Protein AF-A0A970L035-F1 (afdb_monomer)

pLDDT: mean 89.54, std 14.26, range [44.78, 98.62]

Mean predicted aligned error: 7.1 Å

Sequence (85 aa):
MAKYKNEETITFNLRDVREKEMHAILRSVYDALVEKGYNPINQIVGYILSEDPTYITNHNNARALIRKIDRDELLNALVRCYLNV

Secondary structure (DSSP, 8-state):
---PPP-------HHHHHHHHHHHHHHHHHHHHHHTT--HHHHHHHHHHH--GGGS--GGGHHHHHTTS-HHHHHHHHHHHHHT-

Nearest PDB structures (foldseek):
  6tif-assembly1_A  TM=8.962E-01  e=2.509E-07  Listeria monocytogenes EGD-e
  7y8z-assembly1_B  TM=9.083E-01  e=8.432E-07  Streptococcus suis
  7y8z-assembly1_A  TM=9.884E-01  e=4.891E-06  Streptococcus suis
  5us5-assembly1_B  TM=8.145E-01  e=3.838E-06  Enterococcus faecalis V583
  7y86-assembly1_A  TM=8.381E-01  e=7.943E-06  Streptococcus suis

Foldseek 3Di:
DDDDDDPPPDPDDPLVVVLVLLVVLLVQQQVQCVVVVHDSVVLVVCCLVPVDLVSTDPGPPSSVSNVVDDSVNSVVSVVCVVVVD

Radius of gyration: 17.7 Å; Cα contacts (8 Å, |Δi|>4): 57; chains: 1; bounding box: 48×46×35 Å

Structure (mmCIF, N/CA/C/O backbone):
data_AF-A0A970L035-F1
#
_entry.id   AF-A0A970L035-F1
#
loop_
_atom_site.group_PDB
_atom_site.id
_atom_site.type_symbol
_atom_site.label_atom_id
_atom_site.label_alt_id
_atom_site.label_comp_id
_atom_site.label_asym_id
_atom_site.label_entity_id
_atom_site.label_seq_id
_atom_site.pdbx_PDB_ins_code
_atom_site.Cartn_x
_atom_site.Cartn_y
_atom_site.Cartn_z
_atom_site.occupancy
_atom_site.B_iso_or_equiv
_atom_site.auth_seq_id
_atom_site.auth_comp_id
_atom_site.auth_asym_id
_atom_site.auth_atom_id
_atom_site.pdbx_PDB_model_num
ATOM 1 N N . MET A 1 1 ? -37.266 38.141 18.804 1.00 50.94 1 MET A N 1
ATOM 2 C CA . MET A 1 1 ? -37.228 36.772 18.245 1.00 50.94 1 MET A CA 1
ATOM 3 C C . MET A 1 1 ? -35.941 36.609 17.452 1.00 50.94 1 MET A C 1
ATOM 5 O O . MET A 1 1 ? -35.848 37.136 16.357 1.00 50.94 1 MET A O 1
ATOM 9 N N . ALA A 1 2 ? -34.955 35.919 18.017 1.00 44.78 2 ALA A N 1
ATOM 10 C CA . ALA A 1 2 ? -33.849 35.315 17.279 1.00 44.78 2 ALA A CA 1
ATOM 11 C C . ALA A 1 2 ? -33.431 34.087 18.095 1.00 44.78 2 ALA A C 1
ATOM 13 O O . ALA A 1 2 ? -32.804 34.212 19.143 1.00 44.78 2 ALA A O 1
ATOM 14 N N . LYS A 1 3 ? -33.914 32.907 17.693 1.00 45.22 3 LYS A N 1
ATOM 15 C CA . LYS A 1 3 ? -33.466 31.640 18.273 1.00 45.22 3 LYS A CA 1
ATOM 16 C C . LYS A 1 3 ? -32.072 31.373 17.708 1.00 45.22 3 LYS A C 1
ATOM 18 O O . LYS A 1 3 ? -31.957 31.112 16.513 1.00 45.22 3 LYS A O 1
ATOM 23 N N . TYR A 1 4 ? -31.040 31.462 18.544 1.00 48.84 4 TYR A N 1
ATOM 24 C CA . TYR A 1 4 ? -29.728 30.912 18.216 1.00 48.84 4 TYR A CA 1
ATOM 25 C C . TYR A 1 4 ? -29.902 29.406 18.015 1.00 48.84 4 TYR A C 1
ATOM 27 O O . TYR A 1 4 ? -30.387 28.697 18.896 1.00 48.84 4 TYR A O 1
ATOM 35 N N . LYS A 1 5 ? -29.623 28.953 16.793 1.00 53.41 5 LYS A N 1
ATOM 36 C CA . LYS A 1 5 ? -29.663 27.549 16.398 1.00 53.41 5 LYS A CA 1
ATOM 37 C C . LYS A 1 5 ? -28.510 2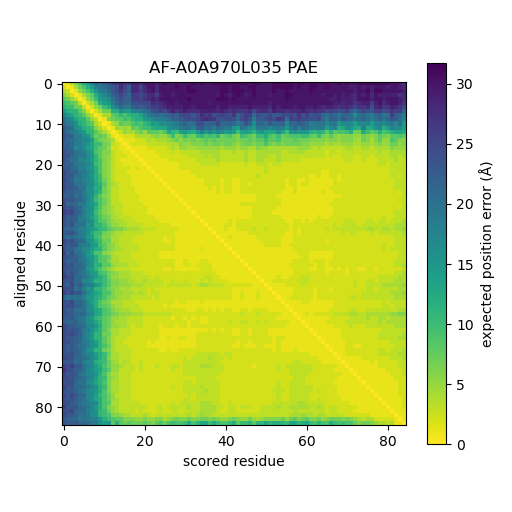6.866 17.128 1.00 53.41 5 LYS A C 1
ATOM 39 O O . LYS A 1 5 ? -27.369 27.258 16.922 1.00 53.41 5 LYS A O 1
ATOM 44 N N . ASN A 1 6 ? -28.837 25.929 18.017 1.00 57.78 6 ASN A N 1
ATOM 45 C CA . ASN A 1 6 ? -27.867 25.142 18.770 1.00 57.78 6 ASN A CA 1
ATOM 46 C C . ASN A 1 6 ? -26.789 24.611 17.818 1.00 57.78 6 ASN A C 1
ATOM 48 O O . ASN A 1 6 ? -27.102 23.929 16.841 1.00 57.78 6 ASN A O 1
ATOM 52 N N . GLU A 1 7 ? -25.538 24.955 18.101 1.00 58.38 7 GLU A N 1
ATOM 53 C CA . GLU A 1 7 ? -24.364 24.319 17.519 1.00 58.38 7 GLU A CA 1
ATOM 54 C C . GLU A 1 7 ? -24.313 22.899 18.088 1.00 58.38 7 GLU A C 1
ATOM 56 O O . GLU A 1 7 ? -23.761 22.644 19.154 1.00 58.38 7 GLU A O 1
ATOM 61 N N . GLU A 1 8 ? -25.017 21.978 17.433 1.00 60.25 8 GLU A N 1
ATOM 62 C CA . GLU A 1 8 ? -24.965 20.561 17.766 1.00 60.25 8 GLU A CA 1
ATOM 63 C C . GLU A 1 8 ? -23.536 20.069 17.519 1.00 60.25 8 GLU A C 1
ATOM 65 O O . GLU A 1 8 ? -23.034 20.111 16.394 1.00 60.25 8 GLU A O 1
ATOM 70 N N . THR A 1 9 ? -22.861 19.633 18.585 1.00 61.66 9 THR A N 1
ATOM 71 C CA . THR A 1 9 ? -21.536 19.018 18.514 1.00 61.66 9 THR A CA 1
ATOM 72 C C . THR A 1 9 ? -21.600 17.814 17.580 1.00 61.66 9 THR A C 1
ATOM 74 O O . THR A 1 9 ? -22.141 16.766 17.933 1.00 61.66 9 THR A O 1
ATOM 77 N N . ILE A 1 10 ? -21.054 17.962 16.374 1.00 69.06 10 ILE A N 1
ATOM 78 C CA . ILE A 1 10 ? -20.944 16.871 15.408 1.00 69.06 10 ILE A CA 1
ATOM 79 C C . ILE A 1 10 ? -20.012 15.825 16.024 1.00 69.06 10 ILE A C 1
ATOM 81 O O . ILE A 1 10 ? -18.874 16.135 16.385 1.00 69.06 10 ILE A O 1
ATOM 85 N N . THR A 1 11 ? -20.475 14.586 16.167 1.00 62.25 11 THR A N 1
ATOM 86 C CA . THR A 1 11 ? -19.633 13.481 16.629 1.00 62.25 11 THR A CA 1
ATOM 87 C C . THR A 1 11 ? -18.597 13.161 15.553 1.00 62.25 11 THR A C 1
ATOM 89 O O . THR A 1 11 ? -18.858 12.458 14.580 1.00 62.25 11 THR A O 1
ATOM 92 N N . PHE A 1 12 ? -17.399 13.726 15.700 1.00 67.44 12 PHE A N 1
ATOM 93 C CA . PHE A 1 12 ? -16.286 13.469 14.795 1.00 67.44 12 PHE A CA 1
ATOM 94 C C . PHE A 1 12 ? -15.704 12.083 15.082 1.00 67.44 12 PHE A C 1
ATOM 96 O O . PHE A 1 12 ? -14.953 11.890 16.041 1.00 67.44 12 PHE A O 1
ATOM 103 N N . ASN A 1 13 ? -16.063 11.099 14.260 1.00 79.81 13 ASN A N 1
ATOM 104 C CA . ASN A 1 13 ? -15.457 9.779 14.341 1.00 79.81 13 ASN A CA 1
ATOM 105 C C . ASN A 1 13 ? -14.067 9.809 13.686 1.00 79.81 13 ASN A C 1
ATOM 107 O O . ASN A 1 13 ? -13.923 9.716 12.468 1.00 79.81 13 ASN A O 1
ATOM 111 N N . LEU A 1 14 ? -13.032 9.939 14.519 1.00 80.38 14 LEU A N 1
ATOM 112 C CA . LEU A 1 14 ? -11.625 9.943 14.101 1.00 80.38 14 LEU A CA 1
ATOM 113 C C . LEU A 1 14 ? -11.225 8.690 13.302 1.00 80.38 14 LEU A C 1
ATOM 115 O O . LEU A 1 14 ? -10.306 8.763 12.486 1.00 80.38 14 LEU A O 1
ATOM 119 N N . ARG A 1 15 ? -11.888 7.546 13.525 1.00 79.75 15 ARG A N 1
ATOM 120 C CA . ARG A 1 15 ? -11.583 6.298 12.808 1.00 79.75 15 ARG A CA 1
ATOM 121 C C . ARG A 1 15 ? -12.028 6.375 11.355 1.00 79.75 15 ARG A C 1
ATOM 123 O O . ARG A 1 15 ? -11.205 6.148 10.477 1.00 79.75 15 ARG A O 1
ATOM 130 N N . ASP A 1 16 ? -13.264 6.803 11.112 1.00 83.56 16 ASP A N 1
ATOM 131 C CA . ASP A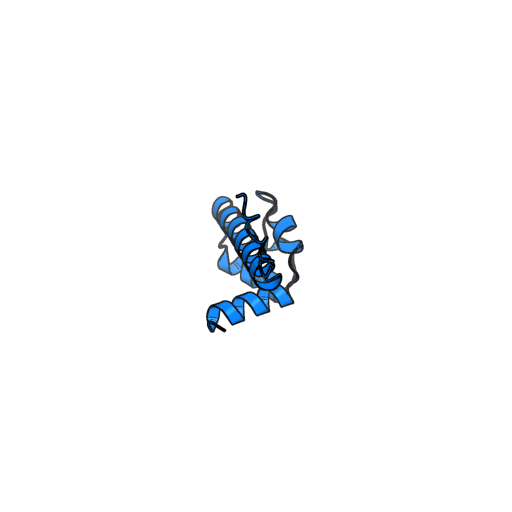 1 16 ? -13.824 6.911 9.758 1.00 83.56 16 ASP A CA 1
ATOM 132 C C . ASP A 1 16 ? -13.016 7.882 8.886 1.00 83.56 16 ASP A C 1
ATOM 134 O O . ASP A 1 16 ? -12.878 7.700 7.678 1.00 83.56 16 ASP A O 1
ATOM 138 N N . VAL A 1 17 ? -12.471 8.936 9.497 1.00 87.56 17 VAL A N 1
ATOM 139 C CA . VAL A 1 17 ? -11.624 9.918 8.809 1.00 87.56 17 VAL A CA 1
ATOM 140 C C . VAL A 1 17 ? -10.287 9.297 8.410 1.00 87.56 17 VAL A C 1
ATOM 142 O O . VAL A 1 17 ? -9.890 9.431 7.253 1.00 87.56 17 VAL A O 1
ATOM 145 N N . ARG A 1 18 ? -9.633 8.568 9.325 1.00 89.31 18 ARG A N 1
ATOM 146 C CA . ARG A 1 18 ? -8.390 7.836 9.028 1.00 89.31 18 ARG A CA 1
ATOM 147 C C . ARG A 1 18 ? -8.585 6.768 7.958 1.00 89.31 18 ARG A C 1
ATOM 149 O O . ARG A 1 18 ? -7.769 6.666 7.050 1.00 89.31 18 ARG A O 1
ATOM 156 N N . GLU A 1 19 ? -9.675 6.008 8.010 1.00 89.44 19 GLU A N 1
ATOM 157 C CA . GLU A 1 19 ? -9.965 4.984 6.999 1.00 89.44 19 GLU A CA 1
ATOM 158 C C . GLU A 1 19 ? -10.187 5.593 5.609 1.00 89.44 19 GLU A C 1
ATOM 160 O O . GLU A 1 19 ? -9.656 5.091 4.616 1.00 89.44 19 GLU A O 1
ATOM 165 N N . LYS A 1 20 ? -10.895 6.727 5.529 1.00 91.50 20 LYS A N 1
ATOM 166 C CA . LYS A 1 20 ? -11.048 7.481 4.274 1.00 91.50 20 LYS A CA 1
ATOM 167 C C . LYS A 1 20 ? -9.715 8.006 3.748 1.00 91.50 20 LYS A C 1
ATOM 169 O O . LYS A 1 20 ? -9.481 7.955 2.541 1.00 91.50 20 LYS A O 1
ATOM 174 N N . GLU A 1 21 ? -8.849 8.498 4.630 1.00 93.75 21 GLU A N 1
ATOM 175 C CA . GLU A 1 21 ? -7.509 8.956 4.260 1.00 93.75 21 GLU A CA 1
ATOM 176 C C . GLU A 1 21 ? -6.654 7.803 3.718 1.00 93.75 21 GLU A C 1
ATOM 178 O O . GLU A 1 21 ? -6.081 7.925 2.632 1.00 93.75 21 GLU A O 1
ATOM 183 N N . MET A 1 22 ? -6.631 6.654 4.403 1.00 94.62 22 MET A N 1
ATOM 184 C CA . MET A 1 22 ? -5.934 5.455 3.928 1.00 94.62 22 MET A CA 1
ATOM 185 C C . MET A 1 22 ? -6.450 4.996 2.565 1.00 94.62 22 MET A C 1
ATOM 187 O O . MET A 1 22 ? -5.652 4.705 1.674 1.00 94.62 22 MET A O 1
ATOM 191 N N . HIS A 1 23 ? -7.771 4.975 2.372 1.00 94.94 23 HIS A N 1
ATOM 192 C CA . HIS A 1 23 ? -8.375 4.628 1.088 1.00 94.94 23 HIS A CA 1
ATOM 193 C C . HIS A 1 23 ? -7.934 5.593 -0.024 1.00 94.94 23 HIS A C 1
ATOM 195 O O . HIS A 1 23 ? -7.578 5.160 -1.122 1.00 94.94 23 HIS A O 1
ATOM 201 N N . ALA A 1 24 ? -7.914 6.901 0.250 1.00 96.69 24 ALA A N 1
ATOM 202 C CA . ALA A 1 24 ? -7.460 7.904 -0.710 1.00 96.69 24 ALA A CA 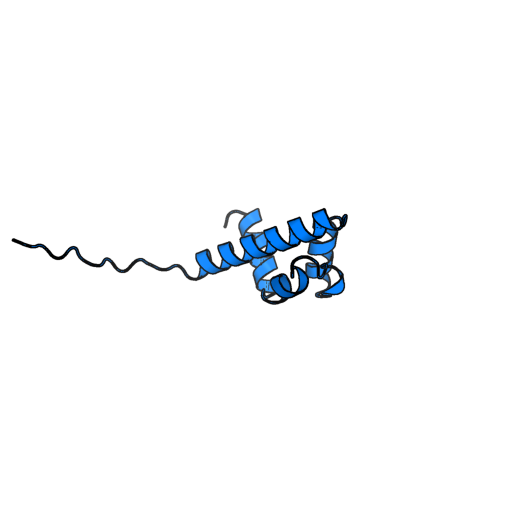1
ATOM 203 C C . ALA A 1 24 ? -5.975 7.728 -1.072 1.00 96.69 24 ALA A C 1
ATOM 205 O O . ALA A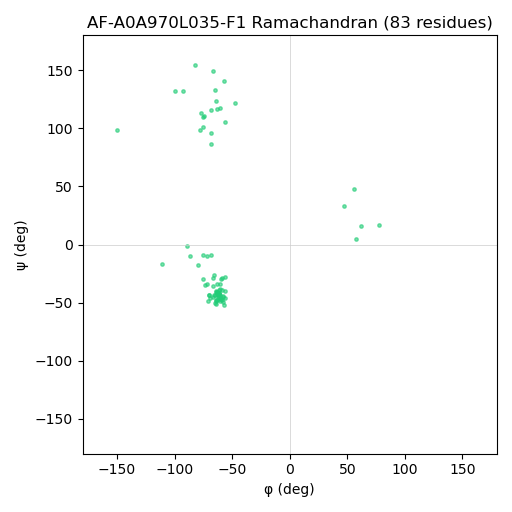 1 24 ? -5.615 7.782 -2.248 1.00 96.69 24 ALA A O 1
ATOM 206 N N . ILE A 1 25 ? -5.115 7.462 -0.087 1.00 96.88 25 ILE A N 1
ATOM 207 C CA . ILE A 1 25 ? -3.690 7.197 -0.319 1.00 96.88 25 ILE A CA 1
ATOM 208 C C . ILE A 1 25 ? -3.496 5.921 -1.141 1.00 96.88 25 ILE A C 1
ATOM 210 O O . ILE A 1 25 ? -2.764 5.950 -2.132 1.00 96.88 25 ILE A O 1
ATOM 214 N N . LEU A 1 26 ? -4.158 4.820 -0.771 1.00 96.50 26 LEU A N 1
ATOM 215 C CA . LEU A 1 26 ? -4.103 3.564 -1.522 1.00 96.50 26 LEU A CA 1
ATOM 216 C C . LEU A 1 26 ? -4.534 3.762 -2.974 1.00 96.50 26 LEU A C 1
ATOM 218 O O . LEU A 1 26 ? -3.905 3.210 -3.877 1.00 96.50 26 LEU A O 1
ATOM 222 N N . ARG A 1 27 ? -5.564 4.583 -3.212 1.00 97.69 27 ARG A N 1
ATOM 223 C CA . ARG A 1 27 ? -6.016 4.900 -4.565 1.00 97.69 27 ARG A CA 1
ATOM 224 C C . ARG A 1 27 ? -4.951 5.648 -5.364 1.00 97.69 27 ARG A C 1
ATOM 226 O O . ARG A 1 27 ? -4.626 5.227 -6.469 1.00 97.69 27 ARG A O 1
ATOM 233 N N . SER A 1 28 ? -4.354 6.687 -4.786 1.00 98.12 28 SER A N 1
ATOM 234 C CA . SER A 1 28 ? -3.267 7.433 -5.430 1.00 98.12 28 SER A CA 1
ATOM 235 C C . SER A 1 28 ? -2.052 6.551 -5.735 1.00 98.12 28 SER A C 1
ATOM 237 O O . SER A 1 28 ? -1.423 6.695 -6.782 1.00 98.12 28 SER A O 1
ATOM 239 N N . VAL A 1 29 ? -1.720 5.615 -4.840 1.00 98.31 29 VAL A N 1
ATOM 240 C CA . VAL A 1 29 ? -0.633 4.647 -5.049 1.00 98.31 29 VAL A CA 1
ATOM 241 C C . VAL A 1 29 ? -0.966 3.688 -6.186 1.00 98.31 29 VAL A C 1
ATOM 243 O O . VAL A 1 29 ? -0.117 3.443 -7.043 1.00 98.31 29 VAL A O 1
ATOM 246 N N . TYR A 1 30 ? -2.194 3.169 -6.212 1.00 98.44 30 TYR A N 1
ATOM 247 C CA . TYR A 1 30 ? -2.676 2.298 -7.276 1.00 98.44 30 TYR A CA 1
ATOM 248 C C . TYR A 1 30 ? -2.557 2.985 -8.640 1.00 98.44 30 TYR A C 1
ATOM 250 O O . TYR A 1 30 ? -1.933 2.438 -9.549 1.00 98.44 30 TYR A O 1
ATOM 258 N N . ASP A 1 31 ? -3.087 4.203 -8.764 1.00 98.50 31 ASP A N 1
ATOM 259 C CA . ASP A 1 31 ? -3.086 4.951 -10.022 1.00 98.50 31 ASP A CA 1
ATOM 260 C C . ASP A 1 31 ? -1.642 5.260 -10.476 1.00 98.50 31 ASP A C 1
ATOM 262 O O . ASP A 1 31 ? -1.287 5.031 -11.633 1.00 98.50 31 ASP A O 1
ATOM 266 N N . ALA A 1 32 ? -0.750 5.638 -9.551 1.00 98.62 32 ALA A N 1
ATOM 267 C CA . ALA A 1 32 ? 0.665 5.859 -9.859 1.00 98.62 32 ALA A CA 1
ATOM 268 C C . ALA A 1 32 ? 1.399 4.590 -10.342 1.00 98.62 32 ALA A C 1
ATOM 270 O O . ALA A 1 32 ? 2.311 4.679 -11.171 1.00 98.62 32 ALA A O 1
ATOM 271 N N . LEU A 1 33 ? 1.033 3.413 -9.822 1.00 98.62 33 LEU A N 1
ATOM 272 C CA . LEU A 1 33 ? 1.575 2.125 -10.263 1.00 98.62 33 LEU A CA 1
ATOM 273 C C . LEU A 1 33 ? 1.085 1.769 -11.671 1.00 98.62 33 LEU A C 1
ATOM 275 O O . LEU A 1 33 ? 1.907 1.374 -12.501 1.00 98.62 33 LEU A O 1
ATOM 279 N N . VAL A 1 34 ? -0.207 1.977 -11.958 1.00 98.50 34 VAL A N 1
ATOM 280 C CA . VAL A 1 34 ? -0.793 1.776 -13.296 1.00 98.50 34 VAL A CA 1
ATOM 281 C C . VAL A 1 34 ? -0.123 2.680 -14.327 1.00 98.50 34 VAL A C 1
ATOM 283 O O . VAL A 1 34 ? 0.314 2.194 -15.367 1.00 98.50 34 VAL A O 1
ATOM 286 N N . GLU A 1 35 ? 0.025 3.974 -14.036 1.00 98.44 35 GLU A N 1
ATOM 287 C CA . GLU A 1 35 ? 0.649 4.944 -14.951 1.00 98.44 35 GLU A CA 1
ATOM 288 C C . GLU A 1 35 ? 2.098 4.588 -15.307 1.00 98.44 35 GLU A C 1
ATOM 290 O O . GLU A 1 35 ? 2.581 4.913 -16.392 1.00 98.44 35 GLU A O 1
ATOM 295 N N . LYS A 1 36 ? 2.811 3.910 -14.401 1.00 98.06 36 LYS A N 1
ATOM 296 C CA . LYS A 1 36 ? 4.174 3.423 -14.644 1.00 98.06 36 LYS A CA 1
ATOM 297 C C . LYS A 1 36 ? 4.238 2.028 -15.262 1.00 98.06 36 LYS A C 1
ATOM 299 O O . LYS A 1 36 ? 5.340 1.561 -15.537 1.00 98.06 36 LYS A O 1
ATOM 304 N N . GLY A 1 37 ? 3.097 1.387 -15.503 1.00 97.81 37 GLY A N 1
ATOM 305 C CA . GLY A 1 37 ? 3.018 0.062 -16.113 1.00 97.81 37 GLY A CA 1
ATOM 306 C C . GLY A 1 37 ? 3.341 -1.088 -15.157 1.00 97.81 37 GLY A C 1
ATOM 307 O O . GLY A 1 37 ? 3.618 -2.196 -15.610 1.00 97.81 37 GLY A O 1
ATOM 308 N N . TYR A 1 38 ? 3.316 -0.853 -13.843 1.00 98.31 38 TYR A N 1
ATOM 309 C CA . TYR A 1 38 ? 3.426 -1.928 -12.858 1.00 98.31 38 TYR A CA 1
ATOM 310 C C . TYR A 1 38 ? 2.068 -2.598 -12.636 1.00 98.31 38 TYR A C 1
ATOM 312 O O . TYR A 1 38 ? 1.027 -1.960 -12.774 1.00 98.31 38 TYR A O 1
ATOM 320 N N . ASN A 1 39 ? 2.070 -3.867 -12.213 1.00 98.31 39 ASN A N 1
ATOM 321 C CA . ASN A 1 39 ? 0.871 -4.507 -11.673 1.00 98.31 39 ASN A CA 1
ATOM 322 C C . ASN A 1 39 ? 0.627 -3.979 -10.245 1.00 98.31 39 ASN A C 1
ATOM 324 O O . ASN A 1 39 ? 1.399 -4.331 -9.347 1.00 98.31 39 ASN A O 1
ATOM 328 N N . PRO A 1 40 ? -0.416 -3.165 -10.001 1.00 98.12 40 PRO A N 1
ATOM 329 C CA . PRO A 1 40 ? -0.567 -2.502 -8.711 1.00 98.12 40 PRO A CA 1
ATOM 330 C C . PRO A 1 40 ? -0.841 -3.479 -7.569 1.00 98.12 40 PRO A C 1
ATOM 332 O O . PRO A 1 40 ? -0.344 -3.280 -6.466 1.00 98.12 40 PRO A O 1
ATOM 335 N N . ILE A 1 41 ? -1.590 -4.552 -7.839 1.00 97.56 41 ILE A N 1
ATOM 336 C CA . ILE A 1 41 ? -1.951 -5.554 -6.832 1.00 97.56 41 ILE A CA 1
ATOM 337 C C . ILE A 1 41 ? -0.697 -6.264 -6.333 1.00 97.56 41 ILE A C 1
ATOM 339 O O . ILE A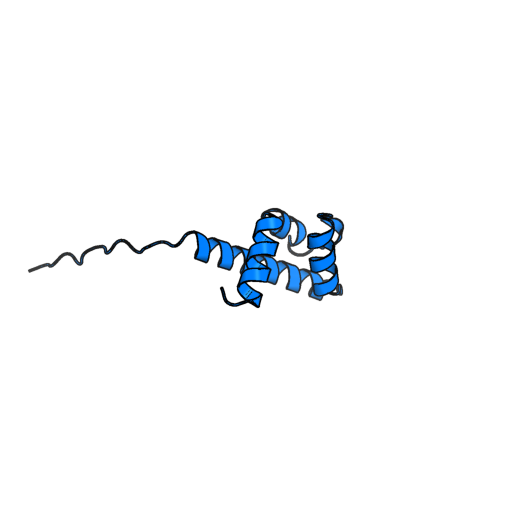 1 41 ? -0.450 -6.290 -5.131 1.00 97.56 41 ILE A O 1
ATOM 343 N N . ASN A 1 42 ? 0.139 -6.766 -7.245 1.00 98.31 42 ASN A N 1
ATOM 344 C CA . ASN A 1 42 ? 1.366 -7.470 -6.865 1.00 98.31 42 ASN A CA 1
ATOM 345 C C . ASN A 1 42 ? 2.324 -6.568 -6.077 1.00 98.31 42 ASN A C 1
ATOM 347 O O . ASN A 1 42 ? 2.934 -7.017 -5.111 1.00 98.31 42 ASN A O 1
ATOM 351 N N . GLN A 1 43 ? 2.433 -5.295 -6.462 1.00 98.38 43 GLN A N 1
ATOM 352 C CA . GLN A 1 43 ? 3.314 -4.336 -5.794 1.00 98.38 43 GLN A CA 1
ATOM 353 C C . GLN A 1 43 ? 2.813 -3.964 -4.394 1.00 98.38 43 GLN A C 1
ATOM 355 O O . GLN A 1 43 ? 3.594 -3.941 -3.446 1.00 98.38 43 GLN A O 1
ATOM 360 N N . ILE A 1 44 ? 1.509 -3.721 -4.237 1.00 97.50 44 ILE A N 1
ATOM 361 C CA . ILE A 1 44 ? 0.908 -3.424 -2.931 1.00 97.50 44 ILE A CA 1
ATOM 362 C C . ILE A 1 44 ? 1.001 -4.646 -2.008 1.00 97.50 44 ILE A C 1
ATOM 364 O O . ILE A 1 44 ? 1.389 -4.500 -0.852 1.00 97.50 44 ILE A O 1
ATOM 368 N N . VAL A 1 45 ? 0.721 -5.854 -2.511 1.00 97.31 45 VAL A N 1
ATOM 369 C CA . VAL A 1 45 ? 0.883 -7.098 -1.738 1.00 97.31 45 VAL A CA 1
ATOM 370 C C . VAL A 1 45 ? 2.343 -7.299 -1.330 1.00 97.31 45 VAL A C 1
ATOM 372 O O . VAL A 1 45 ? 2.613 -7.586 -0.166 1.00 97.31 45 VAL A O 1
ATOM 375 N N . GLY A 1 46 ? 3.289 -7.097 -2.251 1.00 97.56 46 GLY A N 1
ATOM 376 C CA . GLY A 1 46 ? 4.721 -7.181 -1.965 1.00 97.56 46 GLY A CA 1
ATOM 377 C C . GLY A 1 46 ? 5.154 -6.208 -0.868 1.00 97.56 46 GLY A C 1
ATOM 378 O O . GLY A 1 46 ? 5.816 -6.621 0.083 1.00 97.56 46 GLY A O 1
ATOM 379 N N . TYR A 1 47 ? 4.704 -4.952 -0.932 1.00 97.62 47 TYR A N 1
ATOM 380 C CA . TYR A 1 47 ? 4.942 -3.954 0.114 1.00 97.62 47 TYR A CA 1
ATOM 381 C C . TYR A 1 47 ? 4.354 -4.369 1.470 1.00 97.62 47 TYR A C 1
ATOM 383 O O . TYR A 1 47 ? 5.051 -4.304 2.477 1.00 97.62 47 TYR A O 1
ATOM 391 N N . ILE A 1 48 ? 3.103 -4.841 1.511 1.00 95.75 48 ILE A N 1
ATOM 392 C CA . ILE A 1 48 ? 2.461 -5.287 2.759 1.00 95.75 48 ILE A CA 1
ATOM 393 C C . ILE A 1 48 ? 3.227 -6.467 3.374 1.00 95.75 48 ILE A C 1
ATOM 395 O O . ILE A 1 48 ? 3.468 -6.483 4.573 1.00 95.75 48 ILE A O 1
ATOM 399 N N . LEU A 1 49 ? 3.652 -7.453 2.583 1.00 95.44 49 LEU A N 1
ATOM 400 C CA . LEU A 1 49 ? 4.329 -8.636 3.125 1.00 95.44 49 LEU A CA 1
ATOM 401 C C . LEU A 1 49 ? 5.778 -8.372 3.555 1.00 95.44 49 LEU A C 1
ATOM 403 O O . LEU A 1 49 ? 6.268 -9.047 4.457 1.00 95.44 49 LEU A O 1
ATOM 407 N N . SER A 1 50 ? 6.469 -7.427 2.910 1.00 95.88 50 SER A N 1
ATOM 408 C CA . SER A 1 50 ? 7.915 -7.224 3.093 1.00 95.88 50 SER A CA 1
ATOM 409 C C . SER A 1 50 ? 8.310 -5.930 3.803 1.00 95.88 50 SER A C 1
ATOM 411 O O . SER A 1 50 ? 9.459 -5.822 4.217 1.00 95.88 50 SER A O 1
ATOM 413 N N . GLU A 1 51 ? 7.409 -4.945 3.905 1.00 94.44 51 GLU A N 1
ATOM 414 C CA . GLU A 1 51 ? 7.706 -3.544 4.269 1.00 94.44 51 GLU A CA 1
ATOM 415 C C . GLU A 1 51 ? 8.719 -2.828 3.365 1.00 94.44 51 GLU A C 1
ATOM 417 O O . GLU A 1 51 ? 9.065 -1.673 3.622 1.00 94.44 51 GLU A O 1
ATOM 422 N N . ASP A 1 52 ? 9.179 -3.451 2.279 1.00 97.25 52 ASP A N 1
ATOM 423 C CA . ASP A 1 52 ? 10.172 -2.836 1.411 1.00 97.25 52 ASP A CA 1
ATOM 424 C C . ASP A 1 52 ? 9.509 -1.772 0.510 1.00 97.25 52 ASP A C 1
ATOM 426 O O . ASP A 1 52 ? 8.729 -2.103 -0.393 1.00 97.25 52 ASP A O 1
ATOM 430 N N . PRO A 1 53 ? 9.823 -0.472 0.687 1.00 95.88 53 PRO A N 1
ATOM 431 C CA . PRO A 1 53 ? 9.205 0.592 -0.093 1.00 95.88 53 PRO A CA 1
ATOM 432 C C . PRO A 1 53 ? 9.613 0.578 -1.574 1.00 95.88 53 PRO A C 1
ATOM 434 O O . PRO A 1 53 ? 9.044 1.342 -2.359 1.00 95.88 53 PRO A O 1
ATOM 437 N N . THR A 1 54 ? 10.588 -0.241 -1.985 1.00 96.69 54 THR A N 1
ATOM 438 C CA . THR A 1 54 ? 11.005 -0.365 -3.390 1.00 96.69 54 THR A CA 1
ATOM 439 C C . THR A 1 54 ? 9.915 -0.957 -4.283 1.00 96.69 54 THR A C 1
ATOM 441 O O . THR A 1 54 ? 9.852 -0.575 -5.454 1.00 96.69 54 THR A O 1
ATOM 444 N N . TYR A 1 55 ? 8.994 -1.757 -3.729 1.00 98.19 55 TYR A N 1
ATOM 445 C CA . TYR A 1 55 ? 7.797 -2.245 -4.429 1.00 98.19 55 TYR A CA 1
ATOM 446 C C . TYR A 1 55 ? 6.899 -1.106 -4.933 1.00 98.19 55 TYR A C 1
ATOM 448 O O . TYR A 1 55 ? 6.212 -1.237 -5.945 1.00 98.19 55 TYR A O 1
ATOM 456 N N . ILE A 1 56 ? 6.916 0.045 -4.258 1.00 98.44 56 ILE A N 1
ATOM 457 C CA . ILE A 1 56 ? 6.089 1.197 -4.613 1.00 98.44 56 ILE A CA 1
ATOM 458 C C . ILE A 1 56 ? 6.922 2.202 -5.401 1.00 98.44 56 ILE A C 1
ATOM 460 O O . ILE A 1 56 ? 8.029 2.565 -5.008 1.00 98.44 56 ILE A O 1
ATOM 464 N N . THR A 1 57 ? 6.398 2.680 -6.528 1.00 97.69 57 THR A N 1
ATOM 465 C CA . THR A 1 57 ? 7.066 3.696 -7.353 1.00 97.69 57 THR A CA 1
ATOM 466 C C . THR A 1 57 ? 7.161 5.051 -6.637 1.00 97.69 57 THR A C 1
ATOM 468 O O . THR A 1 57 ? 6.283 5.433 -5.866 1.00 97.69 57 THR A O 1
ATOM 471 N N . ASN A 1 58 ? 8.208 5.829 -6.928 1.00 96.50 58 ASN A N 1
ATOM 472 C CA . ASN A 1 58 ? 8.300 7.232 -6.491 1.00 96.50 58 ASN A CA 1
ATOM 473 C C . ASN A 1 58 ? 7.394 8.179 -7.302 1.00 96.50 58 ASN A C 1
ATOM 475 O O . ASN A 1 58 ? 7.270 9.353 -6.954 1.00 96.50 58 ASN A O 1
ATOM 479 N N . HIS A 1 59 ? 6.791 7.697 -8.392 1.00 98.12 59 HIS A N 1
ATOM 480 C CA . HIS A 1 59 ? 5.905 8.492 -9.242 1.00 98.12 59 HIS A CA 1
ATOM 481 C C . HIS A 1 59 ? 4.732 9.077 -8.454 1.00 98.12 59 HIS A C 1
ATOM 483 O O . HIS A 1 59 ? 4.191 8.409 -7.575 1.00 98.12 59 HIS A O 1
ATOM 489 N N . ASN A 1 60 ? 4.365 10.325 -8.755 1.00 97.38 60 ASN A N 1
ATOM 490 C CA . ASN A 1 60 ? 3.295 11.069 -8.077 1.00 97.38 60 ASN A CA 1
ATOM 491 C C . ASN A 1 60 ? 3.363 10.997 -6.540 1.00 97.38 60 ASN A C 1
ATOM 493 O O . ASN A 1 60 ? 2.341 10.996 -5.858 1.00 97.38 60 ASN A O 1
ATOM 497 N N . ASN A 1 61 ? 4.579 10.923 -5.986 1.00 97.31 61 ASN A N 1
ATOM 498 C CA . ASN A 1 61 ? 4.823 10.838 -4.548 1.00 97.31 61 ASN A CA 1
ATOM 499 C C . ASN A 1 61 ? 4.234 9.580 -3.864 1.00 97.31 61 ASN A C 1
ATOM 501 O O . ASN A 1 61 ? 4.158 9.532 -2.635 1.00 97.31 61 ASN A O 1
ATOM 505 N N . ALA A 1 62 ? 3.852 8.546 -4.622 1.00 98.19 62 ALA A N 1
ATOM 506 C CA . ALA A 1 62 ? 3.169 7.358 -4.105 1.00 98.19 62 ALA A CA 1
ATOM 507 C C . ALA A 1 62 ? 3.949 6.657 -2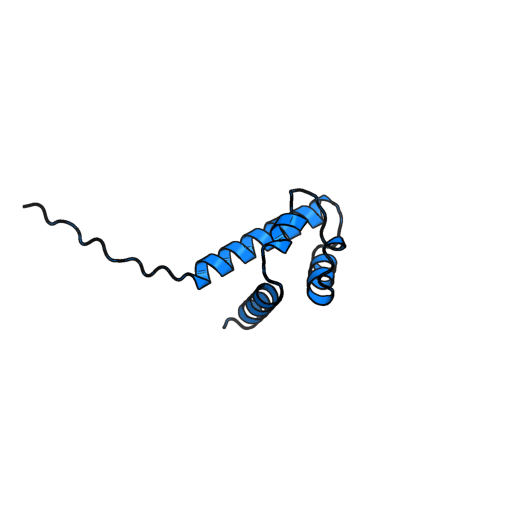.981 1.00 98.19 62 ALA A C 1
ATOM 509 O O . ALA A 1 62 ? 3.389 6.379 -1.919 1.00 98.19 62 ALA A O 1
ATOM 510 N N . ARG A 1 63 ? 5.263 6.453 -3.159 1.00 98.19 63 ARG A N 1
ATOM 511 C CA . ARG A 1 63 ? 6.124 5.855 -2.125 1.00 98.19 63 ARG A CA 1
ATOM 512 C C . ARG A 1 63 ? 6.135 6.655 -0.823 1.00 98.19 63 ARG A C 1
ATOM 514 O O . ARG A 1 63 ? 6.160 6.064 0.249 1.00 98.19 63 ARG A O 1
ATOM 521 N N . ALA A 1 64 ? 6.137 7.985 -0.885 1.00 97.88 64 ALA A N 1
ATOM 522 C CA . ALA A 1 64 ? 6.122 8.792 0.331 1.00 97.88 64 ALA A CA 1
ATOM 523 C C . ALA A 1 64 ? 4.743 8.773 1.001 1.00 97.88 64 ALA A C 1
ATOM 525 O O . ALA A 1 64 ? 4.677 8.784 2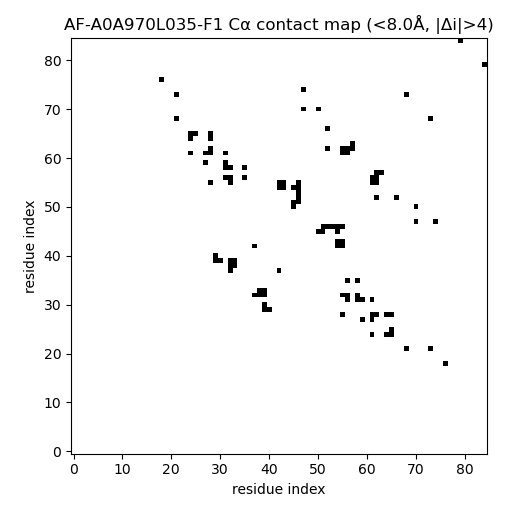.223 1.00 97.88 64 ALA A O 1
ATOM 526 N N . LEU A 1 65 ? 3.656 8.733 0.221 1.00 97.56 65 LEU A N 1
ATOM 527 C CA . LEU A 1 65 ? 2.292 8.679 0.748 1.00 97.56 65 LEU A CA 1
ATOM 528 C C . LEU A 1 65 ? 2.027 7.381 1.513 1.00 97.56 65 LEU A C 1
ATOM 530 O O . LEU A 1 65 ? 1.596 7.439 2.659 1.00 97.56 65 LEU A O 1
ATOM 534 N N . ILE A 1 66 ? 2.333 6.224 0.921 1.00 96.44 66 ILE A N 1
ATOM 535 C CA . ILE A 1 66 ? 2.052 4.930 1.563 1.00 96.44 66 ILE A CA 1
ATOM 536 C C . ILE A 1 66 ? 2.888 4.700 2.827 1.00 96.44 66 ILE A C 1
ATOM 538 O O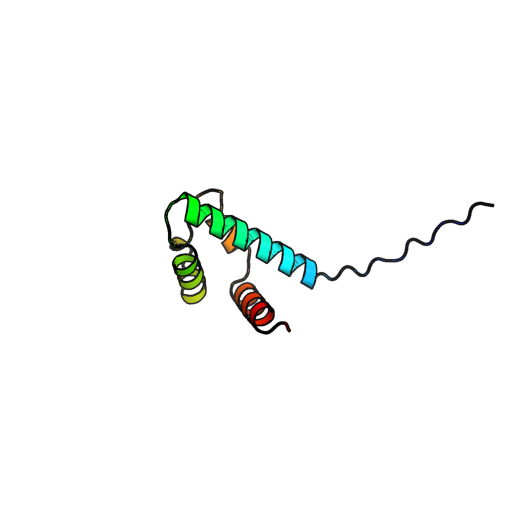 . ILE A 1 66 ? 2.424 4.059 3.760 1.00 96.44 66 ILE A O 1
ATOM 542 N N . ARG A 1 67 ? 4.090 5.285 2.899 1.00 96.50 67 ARG A N 1
ATOM 543 C CA . ARG A 1 67 ? 4.960 5.227 4.085 1.00 96.50 67 ARG A CA 1
ATOM 544 C C . ARG A 1 67 ? 4.461 6.067 5.263 1.00 96.50 67 ARG A C 1
ATOM 546 O O . ARG A 1 67 ? 5.037 5.969 6.340 1.00 96.50 67 ARG A O 1
ATOM 553 N N . LYS A 1 68 ? 3.444 6.916 5.069 1.00 95.31 68 LYS A N 1
ATOM 554 C CA . LYS A 1 68 ? 2.778 7.636 6.168 1.00 95.31 68 LYS A CA 1
ATOM 555 C C . LYS A 1 68 ? 1.763 6.766 6.901 1.00 95.31 68 LYS A C 1
ATOM 557 O O . LYS A 1 68 ? 1.354 7.132 7.996 1.00 95.31 68 LYS A O 1
ATOM 562 N N . ILE A 1 69 ? 1.338 5.668 6.281 1.00 94.62 69 ILE A N 1
ATOM 563 C CA . ILE A 1 69 ? 0.372 4.743 6.856 1.00 94.62 69 ILE A CA 1
ATOM 564 C C . ILE A 1 69 ? 1.144 3.652 7.590 1.00 94.62 69 ILE A C 1
ATOM 566 O O . ILE A 1 69 ? 2.087 3.078 7.040 1.00 94.62 69 ILE A O 1
ATOM 570 N N . ASP A 1 70 ? 0.730 3.361 8.819 1.00 94.19 70 ASP A N 1
ATOM 571 C CA . ASP A 1 70 ? 1.212 2.191 9.542 1.00 94.19 70 ASP A CA 1
ATOM 572 C C . ASP A 1 70 ? 0.758 0.905 8.827 1.00 94.19 70 ASP A C 1
ATOM 574 O O . ASP A 1 70 ? -0.401 0.770 8.426 1.00 94.19 70 ASP A O 1
ATOM 578 N N . ARG A 1 71 ? 1.671 -0.050 8.623 1.00 94.00 71 ARG A N 1
ATOM 579 C CA . ARG A 1 71 ? 1.357 -1.261 7.852 1.00 94.00 71 ARG A CA 1
ATOM 580 C C . ARG A 1 71 ? 0.251 -2.080 8.516 1.00 94.00 71 ARG A C 1
ATOM 582 O O . ARG A 1 71 ? -0.628 -2.594 7.820 1.00 94.00 71 ARG A O 1
ATOM 589 N N . ASP A 1 72 ? 0.302 -2.232 9.830 1.00 93.38 72 ASP A N 1
ATOM 590 C CA . ASP A 1 72 ? -0.632 -3.092 10.547 1.00 93.38 72 ASP A CA 1
ATOM 591 C C . ASP A 1 72 ? -2.020 -2.438 10.578 1.00 93.38 72 ASP A C 1
ATOM 593 O O . ASP A 1 72 ? -3.039 -3.120 10.437 1.00 93.38 72 ASP A O 1
ATOM 597 N N . GLU A 1 73 ? -2.069 -1.104 10.645 1.00 93.44 73 GLU A N 1
ATOM 598 C CA . GLU A 1 73 ? -3.288 -0.326 10.417 1.00 93.44 73 GLU A CA 1
ATOM 599 C C . GLU A 1 73 ? -3.880 -0.582 9.025 1.00 93.44 73 GLU A C 1
ATOM 601 O O . GLU A 1 73 ? -5.071 -0.891 8.913 1.00 93.44 73 GLU A O 1
ATOM 606 N N . LEU A 1 74 ? -3.052 -0.496 7.980 1.00 93.12 74 LEU A N 1
ATOM 607 C CA . LEU A 1 74 ? -3.466 -0.735 6.600 1.00 93.12 74 LEU A CA 1
ATOM 608 C C . LEU A 1 74 ? -4.043 -2.144 6.427 1.00 93.12 74 LEU A C 1
ATOM 610 O O . LEU A 1 74 ? -5.123 -2.312 5.860 1.00 93.12 74 LEU A O 1
ATOM 614 N N . LEU A 1 75 ? -3.343 -3.158 6.938 1.00 93.94 75 LEU A N 1
ATOM 615 C CA . LEU A 1 75 ? -3.777 -4.549 6.859 1.00 93.94 75 LEU A CA 1
ATOM 616 C C . LEU A 1 75 ? -5.100 -4.764 7.604 1.00 93.94 75 LEU A C 1
ATOM 618 O O . LEU A 1 75 ? -6.017 -5.383 7.065 1.00 93.94 75 LEU A O 1
ATOM 622 N N . ASN A 1 76 ? -5.230 -4.220 8.814 1.00 93.50 76 ASN A N 1
ATOM 623 C CA . ASN A 1 76 ? -6.459 -4.303 9.597 1.00 93.50 76 ASN A CA 1
ATOM 624 C C . ASN A 1 76 ? -7.642 -3.633 8.873 1.00 93.50 76 ASN A C 1
ATOM 626 O O . ASN A 1 76 ? -8.729 -4.208 8.831 1.00 93.50 76 ASN A O 1
ATOM 630 N N . ALA A 1 77 ? -7.436 -2.467 8.252 1.00 92.44 77 ALA A N 1
ATOM 631 C CA . ALA A 1 77 ? -8.465 -1.795 7.459 1.00 92.44 77 ALA A CA 1
ATOM 632 C C . ALA A 1 77 ? -8.895 -2.625 6.236 1.00 92.44 77 ALA A C 1
ATOM 634 O O . ALA A 1 77 ? -10.089 -2.753 5.964 1.00 92.44 77 ALA A O 1
ATOM 635 N N . LEU A 1 78 ? -7.944 -3.250 5.531 1.00 93.25 78 LEU A N 1
ATOM 636 C CA . LEU A 1 78 ? -8.240 -4.132 4.396 1.00 93.25 78 LEU A CA 1
ATOM 637 C C . LEU A 1 78 ? -9.066 -5.356 4.817 1.00 93.25 78 LEU A C 1
ATOM 639 O O . LEU A 1 78 ? -10.041 -5.697 4.148 1.00 93.25 78 LEU A O 1
ATOM 643 N N . VAL A 1 79 ? -8.718 -5.995 5.940 1.00 94.75 79 VAL A N 1
ATOM 644 C CA . VAL A 1 79 ? -9.454 -7.157 6.470 1.00 94.75 79 VAL A CA 1
ATOM 645 C C . VAL A 1 79 ? -10.870 -6.769 6.900 1.00 94.75 79 VAL A C 1
ATOM 647 O O . VAL A 1 79 ? -11.823 -7.473 6.571 1.00 94.75 79 VAL A O 1
ATOM 650 N N . ARG A 1 80 ? -11.028 -5.636 7.591 1.00 93.38 80 ARG A N 1
ATOM 651 C CA . ARG A 1 80 ? -12.338 -5.097 7.993 1.00 93.38 80 ARG A CA 1
ATOM 652 C C . ARG A 1 80 ? -13.233 -4.801 6.801 1.00 93.38 80 ARG A C 1
ATOM 654 O O . ARG A 1 80 ? -14.379 -5.238 6.773 1.00 93.38 80 ARG A O 1
ATOM 661 N N . CYS A 1 81 ? -12.680 -4.140 5.787 1.00 92.19 81 CYS A N 1
ATOM 662 C CA . CYS A 1 81 ? -13.387 -3.848 4.546 1.00 92.19 81 CYS A CA 1
ATOM 663 C C . CYS A 1 81 ? -13.817 -5.137 3.827 1.00 92.19 81 CYS A C 1
ATOM 665 O O . CYS A 1 81 ? -14.952 -5.237 3.375 1.00 92.19 81 CYS A O 1
ATOM 667 N N . TYR A 1 82 ? -12.950 -6.155 3.785 1.00 94.38 82 TYR A N 1
ATOM 668 C CA . TYR A 1 82 ? -13.273 -7.450 3.182 1.00 94.38 82 TYR A CA 1
ATOM 669 C C . TYR A 1 82 ? -14.402 -8.191 3.918 1.00 94.38 82 TYR A C 1
ATOM 671 O O . TYR A 1 82 ? -15.264 -8.798 3.285 1.00 94.38 82 TYR A O 1
ATOM 679 N N . LEU A 1 83 ? -14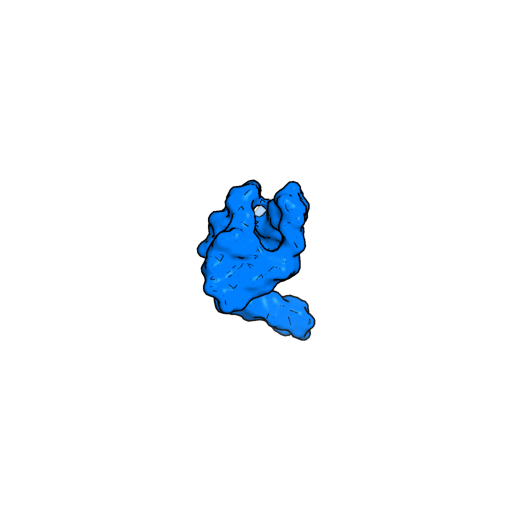.409 -8.139 5.253 1.00 96.50 83 LEU A N 1
ATOM 680 C CA . LEU A 1 83 ? -15.404 -8.812 6.093 1.00 96.50 83 LEU A CA 1
ATOM 681 C C . LEU A 1 83 ? -16.679 -7.983 6.334 1.00 96.50 83 LEU A C 1
ATOM 683 O O . LEU A 1 83 ? -17.657 -8.532 6.836 1.00 96.50 83 LEU A O 1
ATOM 687 N N . ASN A 1 84 ? -16.691 -6.703 5.948 1.00 91.88 84 ASN A N 1
ATOM 688 C CA . ASN A 1 84 ? -17.745 -5.724 6.244 1.00 91.88 84 ASN A CA 1
ATOM 689 C C . ASN A 1 84 ? -18.026 -5.563 7.755 1.00 91.88 84 ASN A C 1
ATOM 691 O O . ASN A 1 84 ? -19.185 -5.607 8.175 1.00 91.88 84 ASN A O 1
ATOM 695 N N . VAL A 1 85 ? -16.970 -5.396 8.567 1.00 82.50 85 VAL A N 1
ATOM 696 C CA . VAL A 1 85 ? -17.032 -5.290 10.048 1.00 82.50 85 VAL A CA 1
ATOM 697 C C . VAL A 1 85 ? -16.253 -4.119 10.636 1.00 82.50 85 VAL A C 1
ATOM 699 O O . VAL A 1 85 ? -15.229 -3.712 10.046 1.00 82.50 85 VAL A O 1
#

Solvent-accessible surface area (backbone atoms only — not comparable to full-atom values): 5084 Å² total; per-residue (Å²): 142,79,82,80,75,78,83,71,80,76,86,79,58,68,62,63,54,51,52,52,49,52,52,52,44,52,48,52,35,38,53,37,25,50,78,71,71,46,64,40,66,63,27,52,51,47,25,71,77,63,68,45,63,80,52,42,53,70,48,92,49,22,36,65,52,58,69,72,52,57,66,68,59,52,53,52,51,53,52,27,63,75,71,72,103